Protein AF-A0A3D3FEI6-F1 (afdb_monomer)

Nearest PDB structures (foldseek):
  6taj-assembly1_AAA-2  TM=8.943E-01  e=2.652E-03  Escherichia coli K-12
  6tai-assembly1_BBB  TM=9.193E-01  e=4.718E-03  Escherichia coli K-12
  6taj-assembly2_BBB-2  TM=8.677E-01  e=6.094E-03  Escherichia coli K-12
  2prz-assembly1_B  TM=8.266E-01  e=5.030E-03  Saccharomyces cerevisiae
  2prz-assembly2_C  TM=7.450E-01  e=6.497E-03  Saccharomyces cerevisiae

Sequence (38 aa):
MLTEQKKQFIEFMMAADVLRFGDFVTKSGRDTPYFVNT

Mean predicted aligned error: 2.75 Å

Secondary structure (DSSP, 8-state):
---HHHHHHHHHHHHTT-EEEEEEE-TTS-EEEEEE--

Structure (mmCIF, N/CA/C/O backbone):
data_AF-A0A3D3FEI6-F1
#
_entry.id   AF-A0A3D3FEI6-F1
#
loop_
_atom_site.group_PDB
_atom_site.id
_atom_site.type_symbol
_atom_site.label_atom_id
_atom_site.label_alt_id
_atom_site.label_comp_id
_atom_site.label_asym_id
_atom_site.label_entity_id
_atom_site.label_seq_id
_atom_site.pdbx_PDB_ins_code
_atom_site.Cartn_x
_atom_site.Cartn_y
_atom_site.Cartn_z
_atom_site.occupancy
_atom_site.B_iso_or_equiv
_atom_site.auth_seq_id
_atom_site.auth_comp_id
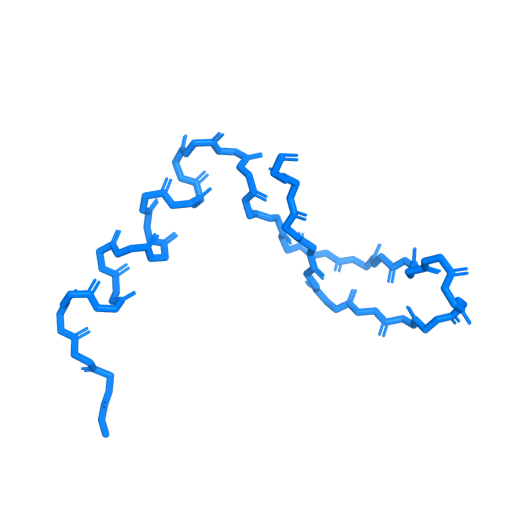_atom_site.auth_asym_id
_atom_site.auth_atom_id
_atom_site.pdbx_PDB_model_num
ATOM 1 N N . MET A 1 1 ? 0.137 -0.711 20.151 1.00 84.94 1 MET A N 1
ATOM 2 C CA . MET A 1 1 ? -0.810 -1.704 19.595 1.00 84.94 1 MET A CA 1
ATOM 3 C C . MET A 1 1 ? -1.506 -1.116 18.379 1.00 84.94 1 MET A C 1
ATOM 5 O O . MET A 1 1 ? -1.688 0.097 18.329 1.00 84.94 1 MET A O 1
ATOM 9 N N . LEU A 1 2 ? -1.858 -1.947 17.398 1.00 90.12 2 LEU A N 1
ATOM 10 C CA . LEU A 1 2 ? -2.664 -1.524 16.253 1.00 90.12 2 LEU A CA 1
ATOM 11 C C . LEU A 1 2 ? -4.124 -1.365 16.703 1.00 90.12 2 LEU A C 1
ATOM 13 O O . LEU A 1 2 ? -4.645 -2.256 17.368 1.00 90.12 2 LEU A O 1
ATOM 17 N N . THR A 1 3 ? -4.761 -0.239 16.383 1.00 97.69 3 THR A N 1
ATOM 18 C CA . THR A 1 3 ? -6.187 -0.035 16.675 1.00 97.69 3 THR A CA 1
ATOM 19 C C . THR A 1 3 ? -7.039 -0.761 15.638 1.00 97.69 3 THR A C 1
ATOM 21 O O . THR A 1 3 ? -6.608 -0.931 14.496 1.00 97.69 3 THR A O 1
ATOM 24 N N . GLU A 1 4 ? -8.264 -1.141 15.999 1.00 97.69 4 GLU A N 1
ATOM 25 C CA . GLU A 1 4 ? -9.203 -1.762 15.050 1.00 97.69 4 GLU A CA 1
ATOM 26 C C . GLU A 1 4 ? -9.475 -0.861 13.840 1.00 97.69 4 GLU A C 1
ATOM 28 O O . GLU A 1 4 ? -9.471 -1.324 12.707 1.00 97.69 4 GLU A O 1
ATOM 33 N N . GLN A 1 5 ? -9.557 0.455 14.052 1.00 98.06 5 GLN A N 1
ATOM 34 C CA . GLN A 1 5 ? -9.693 1.439 12.972 1.00 98.06 5 GLN A CA 1
ATOM 35 C C . GLN A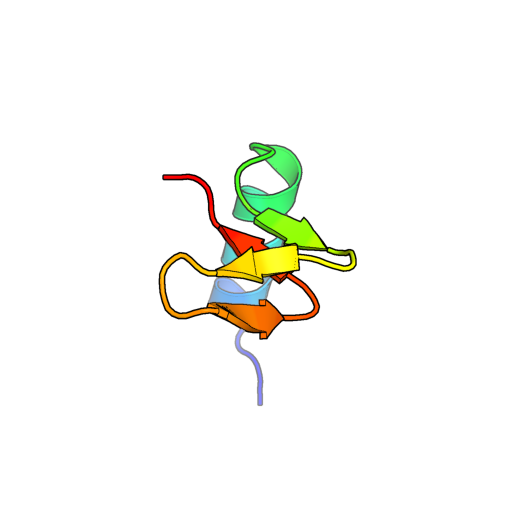 1 5 ? -8.534 1.367 11.964 1.00 98.06 5 GLN A C 1
ATOM 37 O O . GLN A 1 5 ? -8.748 1.460 10.759 1.00 98.06 5 GLN A O 1
ATOM 42 N N . LYS A 1 6 ? -7.294 1.178 12.440 1.00 97.75 6 LYS A N 1
ATOM 43 C CA . LYS A 1 6 ? -6.126 1.051 11.557 1.00 97.75 6 LYS A CA 1
ATOM 44 C C . LYS A 1 6 ? -6.140 -0.266 10.779 1.00 97.75 6 LYS A C 1
ATOM 46 O O . LYS A 1 6 ? -5.731 -0.264 9.624 1.00 97.75 6 LYS A O 1
ATOM 51 N N . LYS A 1 7 ? -6.615 -1.364 11.381 1.00 97.81 7 LYS A N 1
ATOM 52 C CA . LYS A 1 7 ? -6.783 -2.652 10.682 1.00 97.81 7 LYS A CA 1
ATOM 53 C C . LYS A 1 7 ? -7.819 -2.544 9.568 1.00 97.81 7 LYS A C 1
ATOM 55 O O . LYS A 1 7 ? -7.497 -2.836 8.424 1.00 97.81 7 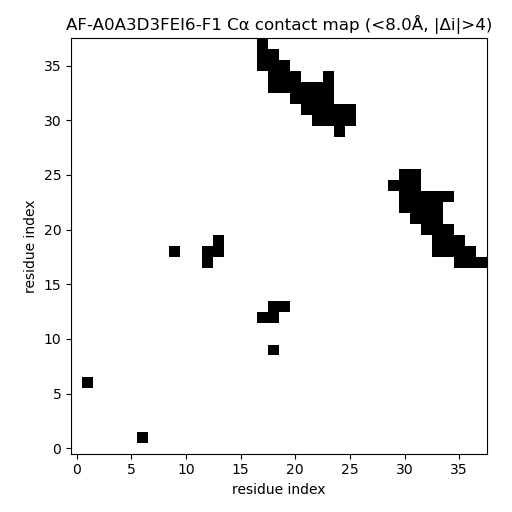LYS A O 1
ATOM 60 N N . GLN A 1 8 ? -9.000 -2.020 9.892 1.00 98.25 8 GLN A N 1
ATOM 61 C CA . GLN A 1 8 ? -10.093 -1.819 8.936 1.00 98.25 8 GLN A CA 1
ATOM 62 C C . GLN A 1 8 ? -9.670 -0.936 7.762 1.00 98.25 8 GLN A C 1
ATOM 64 O O . GLN A 1 8 ? -10.024 -1.206 6.619 1.00 98.25 8 GLN A O 1
ATOM 69 N N . PHE A 1 9 ? -8.868 0.100 8.021 1.00 97.25 9 PHE A N 1
ATOM 70 C CA . PHE A 1 9 ? -8.341 0.941 6.954 1.00 97.25 9 PHE A CA 1
ATOM 71 C C . PHE A 1 9 ? -7.389 0.179 6.017 1.00 97.25 9 PHE A C 1
ATOM 73 O O . PHE A 1 9 ? -7.469 0.339 4.803 1.00 97.25 9 PHE A O 1
ATOM 80 N N . ILE A 1 10 ? -6.519 -0.682 6.554 1.00 96.81 10 ILE A N 1
ATOM 81 C CA . ILE A 1 10 ? -5.627 -1.524 5.741 1.00 96.81 10 ILE A CA 1
ATOM 82 C C . ILE A 1 10 ? -6.431 -2.545 4.926 1.00 96.81 10 ILE A C 1
ATOM 84 O O . ILE A 1 10 ? -6.171 -2.706 3.736 1.00 96.81 10 ILE A O 1
ATOM 88 N N . GLU A 1 11 ? -7.432 -3.186 5.529 1.00 97.00 11 GLU A N 1
ATOM 89 C CA . GLU A 1 11 ? -8.347 -4.107 4.839 1.00 97.00 11 GLU A CA 1
ATOM 90 C C . GLU A 1 11 ? -9.104 -3.416 3.705 1.00 97.00 11 GLU A C 1
ATOM 92 O O . GLU A 1 11 ? -9.171 -3.947 2.598 1.00 97.00 11 GLU A O 1
ATOM 97 N N . PHE A 1 12 ? -9.597 -2.200 3.947 1.00 97.00 12 PHE A N 1
ATOM 98 C CA . PHE A 1 12 ? -10.219 -1.371 2.920 1.00 97.00 12 PHE A CA 1
ATOM 99 C C . PHE A 1 12 ? -9.259 -1.084 1.757 1.00 97.00 12 PHE A C 1
ATOM 101 O O . PHE A 1 12 ? -9.640 -1.259 0.603 1.00 97.00 12 PHE A O 1
ATOM 108 N N . MET A 1 13 ? -8.009 -0.696 2.035 1.00 97.56 13 MET A N 1
ATOM 109 C CA . MET A 1 13 ? -7.019 -0.421 0.985 1.00 97.56 13 MET A CA 1
ATOM 110 C C . MET A 1 13 ? -6.676 -1.663 0.150 1.00 97.56 13 MET A C 1
ATOM 112 O O . MET A 1 13 ? -6.495 -1.553 -1.063 1.00 97.56 13 MET A O 1
ATOM 116 N N . MET A 1 14 ? -6.589 -2.840 0.780 1.00 96.25 14 MET A N 1
ATOM 117 C CA . MET A 1 14 ? -6.394 -4.101 0.056 1.00 96.25 14 MET A CA 1
ATOM 118 C C . MET A 1 14 ? -7.624 -4.443 -0.798 1.00 96.25 14 MET A C 1
ATOM 120 O O . MET A 1 14 ? -7.476 -4.803 -1.962 1.00 96.25 14 MET A O 1
ATOM 124 N N . ALA A 1 15 ? -8.837 -4.291 -0.253 1.00 97.12 15 ALA A N 1
ATOM 125 C CA . ALA A 1 15 ? -10.087 -4.580 -0.962 1.00 97.12 15 ALA A CA 1
ATOM 126 C C . ALA A 1 15 ? -10.349 -3.626 -2.141 1.00 97.12 15 ALA A C 1
ATOM 128 O O . ALA A 1 15 ? -10.916 -4.037 -3.150 1.00 97.12 15 ALA A O 1
ATOM 129 N N . ALA A 1 16 ? -9.922 -2.367 -2.026 1.00 97.25 16 ALA A N 1
ATOM 130 C CA . ALA A 1 16 ? -9.988 -1.375 -3.096 1.00 97.25 16 ALA A CA 1
ATOM 131 C 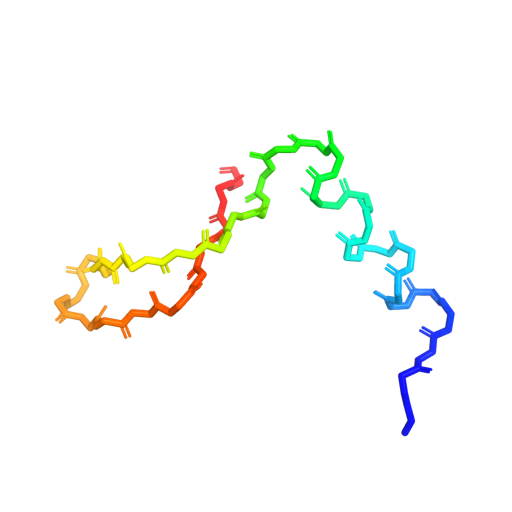C . ALA A 1 16 ? -8.868 -1.529 -4.145 1.00 97.25 16 ALA A C 1
ATOM 133 O O . ALA A 1 16 ? -8.811 -0.735 -5.079 1.00 97.25 16 ALA A O 1
ATOM 134 N N . ASP A 1 17 ? -7.978 -2.519 -3.992 1.00 95.38 17 ASP A N 1
ATOM 135 C CA . ASP A 1 17 ? -6.842 -2.789 -4.885 1.00 95.38 17 ASP A CA 1
ATOM 136 C C . ASP A 1 17 ? -5.857 -1.605 -5.030 1.00 95.38 17 ASP A C 1
ATOM 138 O O . ASP A 1 17 ? -5.114 -1.481 -6.007 1.00 95.38 17 ASP A O 1
ATOM 142 N N . VAL A 1 18 ? -5.826 -0.731 -4.016 1.00 97.25 18 VAL A N 1
ATOM 143 C CA . VAL A 1 18 ? -4.896 0.405 -3.937 1.00 97.25 18 VAL A CA 1
ATOM 144 C C . VAL A 1 18 ? -3.637 0.062 -3.151 1.00 97.25 18 VAL A C 1
ATOM 146 O O . VAL A 1 18 ? -2.606 0.675 -3.383 1.00 97.25 18 VAL A O 1
ATOM 149 N N . LEU A 1 19 ? -3.676 -0.918 -2.245 1.00 97.38 19 LEU A N 1
ATOM 150 C CA . LEU A 1 19 ? -2.498 -1.422 -1.532 1.00 97.38 19 LEU A CA 1
ATOM 151 C C . LEU A 1 19 ? -2.137 -2.815 -2.047 1.00 97.38 19 LEU A C 1
ATOM 153 O O . LEU A 1 19 ? -2.934 -3.745 -1.925 1.00 97.38 19 LEU A O 1
ATOM 157 N N . ARG A 1 20 ? -0.912 -2.973 -2.559 1.00 95.19 20 ARG A N 1
ATOM 158 C CA . ARG A 1 20 ? -0.392 -4.260 -3.046 1.00 95.19 20 ARG A CA 1
ATOM 159 C C . ARG A 1 20 ? 0.943 -4.601 -2.399 1.00 95.19 20 ARG A C 1
ATOM 161 O O . ARG A 1 20 ? 1.772 -3.717 -2.191 1.00 95.19 20 ARG A O 1
ATOM 168 N N . PHE A 1 21 ? 1.152 -5.888 -2.137 1.00 97.25 21 PHE A N 1
ATOM 169 C CA . PHE A 1 21 ? 2.397 -6.454 -1.613 1.00 97.25 21 PHE A CA 1
ATOM 170 C C . PHE A 1 21 ? 3.131 -7.241 -2.703 1.00 97.25 21 PHE A C 1
ATOM 172 O O . PHE A 1 21 ? 2.494 -7.864 -3.553 1.00 97.25 21 PHE A O 1
ATOM 179 N N . GLY A 1 22 ? 4.459 -7.194 -2.683 1.00 95.81 22 GLY A N 1
ATOM 180 C CA . GLY A 1 22 ? 5.333 -7.753 -3.715 1.00 95.81 22 GLY A CA 1
ATOM 181 C C . GLY A 1 22 ? 6.619 -6.941 -3.844 1.00 95.81 22 GLY A C 1
ATOM 182 O O . GLY A 1 22 ? 6.833 -6.004 -3.081 1.00 95.81 22 GLY A O 1
ATOM 183 N N . ASP A 1 23 ? 7.458 -7.272 -4.817 1.00 97.88 23 ASP A N 1
ATOM 184 C CA . ASP A 1 23 ? 8.716 -6.559 -5.042 1.00 97.88 23 ASP A CA 1
ATOM 185 C C . ASP A 1 23 ? 8.500 -5.380 -5.999 1.00 97.88 23 ASP A C 1
ATOM 187 O O . ASP A 1 23 ? 8.171 -5.564 -7.174 1.00 97.88 23 ASP A O 1
ATOM 191 N N . PHE A 1 24 ? 8.677 -4.153 -5.503 1.00 96.88 24 PHE A N 1
ATOM 192 C CA . PHE A 1 24 ? 8.513 -2.930 -6.292 1.00 96.88 24 PHE A CA 1
ATOM 193 C C . PHE A 1 24 ? 9.726 -2.015 -6.168 1.00 96.88 24 PHE A C 1
ATOM 195 O O . PHE A 1 24 ? 10.337 -1.919 -5.107 1.00 96.88 24 PHE A O 1
ATOM 202 N N . VAL A 1 25 ? 10.001 -1.252 -7.227 1.00 96.81 25 VAL A N 1
ATOM 203 C CA . VAL A 1 25 ? 11.007 -0.184 -7.228 1.00 96.81 25 VAL A CA 1
ATOM 204 C C . VAL A 1 25 ? 10.296 1.163 -7.305 1.00 96.81 25 VAL A C 1
ATOM 206 O O . VAL A 1 25 ? 9.513 1.429 -8.218 1.00 96.81 25 VAL A O 1
ATOM 209 N N . THR A 1 26 ? 10.548 2.033 -6.331 1.00 95.25 26 THR A N 1
ATOM 210 C CA . THR A 1 26 ? 9.984 3.391 -6.305 1.00 95.25 26 THR A CA 1
ATOM 211 C C . THR A 1 26 ? 10.648 4.303 -7.341 1.00 95.25 26 THR A C 1
ATOM 213 O O . THR A 1 26 ? 11.734 4.023 -7.841 1.00 95.25 26 THR A O 1
ATOM 216 N N . LYS A 1 27 ? 10.047 5.470 -7.618 1.00 94.69 27 LYS A N 1
ATOM 217 C CA . LYS A 1 27 ? 10.608 6.466 -8.556 1.00 94.69 27 LYS A CA 1
ATOM 218 C C . LYS A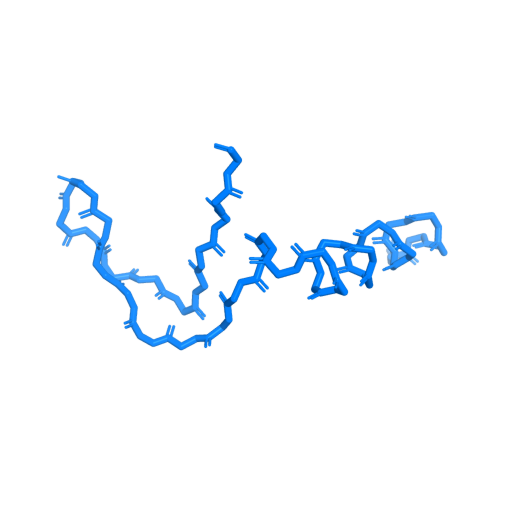 1 27 ? 12.008 6.970 -8.174 1.00 94.69 27 LYS A C 1
ATOM 220 O O . LYS A 1 27 ? 12.727 7.454 -9.038 1.00 94.69 27 LYS A O 1
ATOM 225 N N . SER A 1 28 ? 12.392 6.878 -6.899 1.00 97.06 28 SER A N 1
ATOM 226 C CA . SER A 1 28 ? 13.740 7.222 -6.424 1.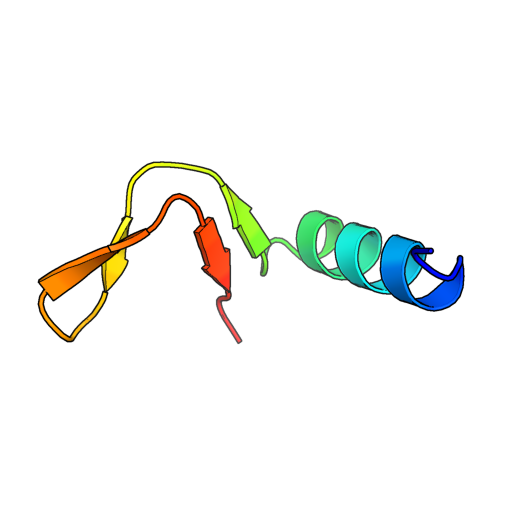00 97.06 28 SER A CA 1
ATOM 227 C C . SER A 1 28 ? 14.748 6.074 -6.554 1.00 97.06 28 SER A C 1
ATOM 229 O O . SER A 1 28 ? 15.904 6.250 -6.180 1.00 97.06 28 SER A O 1
ATOM 231 N N . GLY A 1 29 ? 1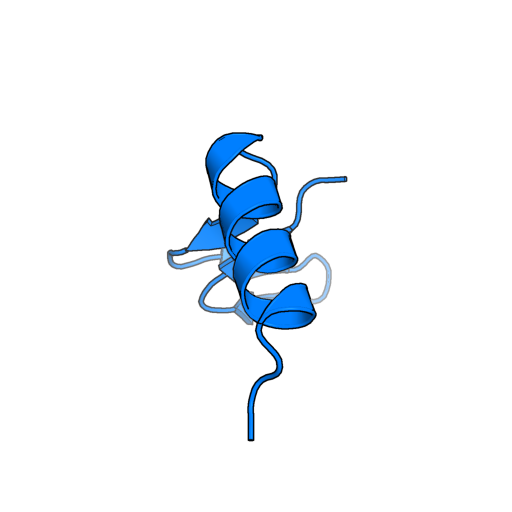4.324 4.909 -7.053 1.00 97.44 29 GLY A N 1
ATOM 232 C CA . GLY A 1 29 ? 15.156 3.716 -7.202 1.00 97.44 29 GLY A CA 1
ATOM 233 C C . GLY A 1 29 ? 15.249 2.840 -5.951 1.00 97.44 29 GLY A C 1
ATOM 234 O O . GLY A 1 29 ? 16.091 1.954 -5.911 1.00 97.44 29 GLY A O 1
ATOM 235 N N . ARG A 1 30 ? 14.432 3.079 -4.913 1.00 97.81 30 ARG A N 1
ATOM 236 C CA . ARG A 1 30 ? 14.420 2.233 -3.704 1.00 97.81 30 ARG A CA 1
ATOM 237 C C . ARG A 1 30 ? 13.474 1.051 -3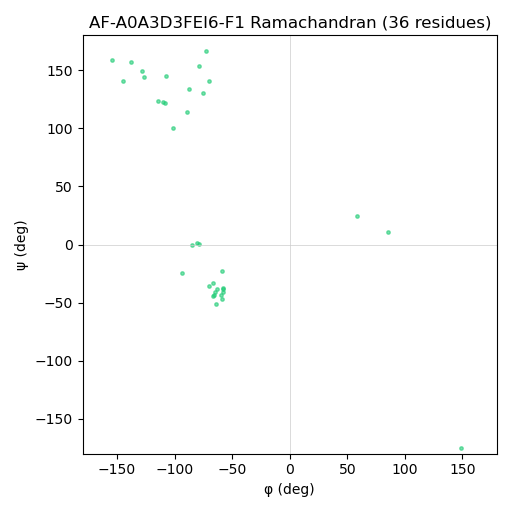.864 1.00 97.81 30 ARG A C 1
ATOM 239 O O . ARG A 1 30 ? 12.316 1.279 -4.226 1.00 97.81 30 ARG A O 1
ATOM 246 N N . ASP A 1 31 ? 13.940 -0.136 -3.494 1.00 98.12 31 ASP A N 1
ATOM 247 C CA . ASP A 1 31 ? 13.117 -1.338 -3.372 1.00 98.12 31 ASP A CA 1
ATOM 248 C C . ASP A 1 31 ? 12.156 -1.231 -2.179 1.00 98.12 31 ASP A C 1
ATOM 250 O O . ASP A 1 31 ? 12.508 -0.715 -1.112 1.00 98.12 31 ASP A O 1
ATOM 254 N N . THR A 1 32 ? 10.927 -1.709 -2.352 1.00 97.75 32 THR A N 1
ATOM 255 C CA . THR A 1 32 ? 9.892 -1.741 -1.315 1.00 97.75 32 THR A CA 1
ATOM 256 C C . THR A 1 32 ? 9.024 -2.996 -1.459 1.00 97.75 32 THR A C 1
ATOM 258 O O . THR A 1 32 ? 8.683 -3.363 -2.583 1.00 97.75 32 THR A O 1
ATOM 261 N N . PRO A 1 33 ? 8.618 -3.638 -0.344 1.00 97.81 33 PRO A N 1
ATOM 262 C CA . PRO A 1 33 ? 7.792 -4.848 -0.366 1.00 97.81 33 PRO A CA 1
ATOM 2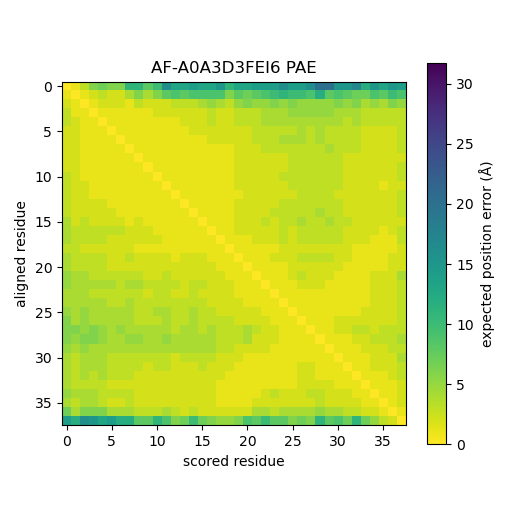63 C C . PRO A 1 33 ? 6.290 -4.562 -0.568 1.00 97.81 33 PRO A C 1
ATOM 265 O O . PRO A 1 33 ? 5.455 -5.467 -0.502 1.00 97.81 33 PRO A O 1
ATOM 268 N N . TYR A 1 34 ? 5.919 -3.290 -0.729 1.00 97.25 34 TYR A N 1
ATOM 269 C CA . TYR A 1 34 ? 4.553 -2.860 -1.007 1.00 97.25 34 TYR A CA 1
ATOM 270 C C . TYR A 1 34 ? 4.535 -1.515 -1.730 1.00 97.25 34 TYR A C 1
ATOM 272 O O . TYR A 1 34 ? 5.474 -0.720 -1.613 1.00 97.25 34 TYR A O 1
ATOM 280 N N . PHE A 1 35 ? 3.430 -1.227 -2.413 1.00 95.75 35 PHE A N 1
ATOM 281 C CA . PHE A 1 35 ? 3.130 0.120 -2.884 1.00 95.75 35 PHE A CA 1
ATOM 282 C C . PHE A 1 35 ? 1.656 0.465 -2.669 1.00 95.75 35 PHE A C 1
ATOM 284 O O . PHE A 1 35 ? 0.804 -0.419 -2.556 1.00 95.75 35 PHE A O 1
ATOM 291 N N . VAL A 1 36 ? 1.381 1.768 -2.600 1.00 96.19 36 VAL A N 1
ATOM 292 C CA . VAL A 1 36 ? 0.028 2.321 -2.541 1.00 96.19 36 VAL A CA 1
ATOM 293 C C . VAL A 1 36 ? -0.219 3.128 -3.815 1.00 96.19 36 VAL A C 1
ATOM 295 O O . VAL A 1 36 ? 0.552 4.040 -4.116 1.00 96.19 36 VAL A O 1
ATOM 298 N N . ASN A 1 37 ? -1.267 2.779 -4.557 1.00 90.69 37 ASN A N 1
ATOM 299 C CA . ASN A 1 37 ? -1.744 3.478 -5.745 1.00 90.69 37 ASN A CA 1
ATOM 300 C C . ASN A 1 37 ? -2.965 4.333 -5.388 1.00 90.69 37 ASN A C 1
ATOM 302 O O . ASN A 1 37 ? -4.061 3.798 -5.253 1.00 90.69 37 ASN A O 1
ATOM 306 N N . THR A 1 38 ? -2.775 5.635 -5.197 1.00 78.25 38 THR A N 1
ATOM 307 C CA . THR A 1 38 ? -3.871 6.593 -4.956 1.00 78.25 38 THR A CA 1
ATOM 308 C C . THR A 1 38 ? -4.307 7.288 -6.228 1.00 78.25 38 THR A C 1
ATOM 310 O O . THR A 1 38 ? -3.391 7.750 -6.948 1.00 78.25 38 THR A O 1
#

Radius of gyration: 11.77 Å; Cα contacts (8 Å, |Δi|>4): 36; chains: 1; bounding box: 25×15×28 Å

pLDDT: mean 95.85, std 3.85, range [78.25, 98.25]

Foldseek 3Di:
DDDPVNVVVVVVQVVVVQKDADWDADPVRDTDRIGGHD

Solvent-accessible surface area (backbone atoms only — not comparable to full-atom values): 2407 Å² total; per-residue (Å²): 134,88,50,71,70,58,51,54,51,52,52,48,34,43,75,69,69,26,42,50,76,48,90,42,71,46,97,88,71,48,77,34,65,52,53,74,64,130